Protein AF-A0A101XEG6-F1 (afdb_monomer_lite)

pLDDT: mean 94.7, std 4.27, range [68.44, 98.62]

Secondary structure (DSSP, 8-state):
--HHHHHHHHHHHHHHHHHHTT-SEEEEEE-SSHHHHHHHHHHHHHHHHTT-EEEEE-GGG---EEEEEEE--TT-TTHHHHHHHHHHHEEEEEEE-HHHHHHHHTSTTHHHHHTTSEEEEEEEEETTEEEEEEEETTEEEEEEEEEPPHHHHHHHHHHHHHH-

Foldseek 3Di:
DDPLLLLLLLLVLVVVLVVPVPPQAEEEAFDPDPSRVSNLVNNVVSQVVVVGHYHYDHLVPDAADQHYEY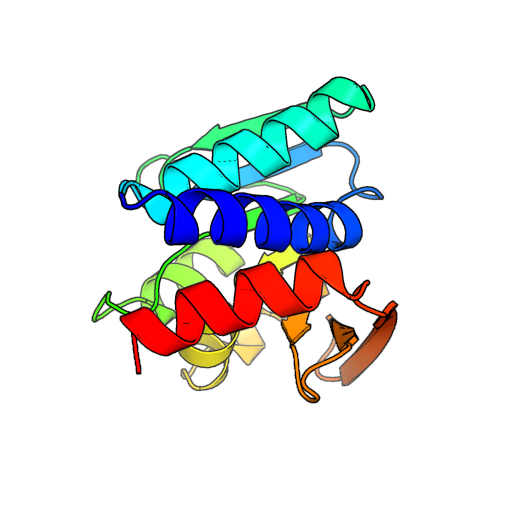HDDLPDPCLLVSLLSNLQSHQEEYEYEPSSCVSNVPDDCSLVSCANYKYKYWDCPDLFKIWIWIAYPNDIDTPGMDGHDPVSSVSVVVVVVVVD

Structure (mmCIF, N/CA/C/O backbone):
data_AF-A0A101XEG6-F1
#
_entry.id   AF-A0A101XEG6-F1
#
loop_
_atom_site.group_PDB
_atom_site.id
_atom_site.type_symbol
_atom_site.label_atom_id
_atom_site.label_alt_id
_atom_site.label_comp_id
_atom_site.label_asym_id
_atom_site.label_entity_id
_atom_site.label_seq_id
_atom_site.pdbx_PDB_ins_code
_atom_site.Cartn_x
_atom_site.Cartn_y
_atom_site.Cartn_z
_atom_site.occupancy
_atom_site.B_iso_or_equiv
_atom_site.auth_seq_id
_atom_site.auth_comp_id
_atom_site.auth_asym_id
_atom_site.auth_atom_id
_atom_site.pdbx_PDB_model_num
ATOM 1 N N . MET A 1 1 ? 9.537 13.726 -13.242 1.00 86.88 1 MET A N 1
ATOM 2 C CA . MET A 1 1 ? 9.569 12.256 -13.097 1.00 86.88 1 MET A CA 1
ATOM 3 C C . MET A 1 1 ? 9.967 11.636 -14.421 1.00 86.88 1 MET A C 1
ATOM 5 O O . MET A 1 1 ? 9.367 11.974 -15.439 1.00 86.88 1 MET A O 1
ATOM 9 N N . GLU A 1 2 ? 10.949 10.739 -14.404 1.00 89.94 2 GLU A N 1
ATOM 10 C CA . GLU A 1 2 ? 11.404 10.018 -15.596 1.00 89.94 2 GLU A CA 1
ATOM 11 C C . GLU A 1 2 ? 10.429 8.907 -16.022 1.00 89.94 2 GLU A C 1
ATOM 13 O O . GLU A 1 2 ? 9.603 8.421 -15.244 1.00 89.94 2 GLU A O 1
ATOM 18 N N . SER A 1 3 ? 10.525 8.478 -17.284 1.00 89.56 3 SER A N 1
ATOM 19 C CA . SER A 1 3 ? 9.620 7.460 -17.847 1.00 89.56 3 SER A CA 1
ATOM 20 C C . SER A 1 3 ? 9.740 6.085 -17.169 1.00 89.56 3 SER A C 1
ATOM 22 O O . SER A 1 3 ? 8.744 5.370 -17.021 1.00 89.56 3 SER A O 1
ATOM 24 N N . SER A 1 4 ? 10.947 5.723 -16.742 1.00 91.88 4 SER A N 1
ATOM 25 C CA . SER A 1 4 ? 11.280 4.529 -15.958 1.00 91.88 4 SER A CA 1
ATOM 26 C C . SER A 1 4 ? 10.590 4.554 -14.594 1.00 91.88 4 SER A C 1
ATOM 28 O O . SER A 1 4 ? 9.926 3.585 -14.219 1.00 91.88 4 SER A O 1
ATOM 30 N N . GLU A 1 5 ? 10.665 5.685 -13.889 1.00 92.88 5 GLU A N 1
ATOM 31 C CA . GLU A 1 5 ? 10.016 5.884 -12.599 1.00 92.88 5 GLU A CA 1
ATOM 32 C C . GLU A 1 5 ? 8.494 5.800 -12.732 1.00 92.88 5 GLU A C 1
ATOM 34 O O . GLU A 1 5 ? 7.865 5.080 -11.961 1.00 92.88 5 GLU A O 1
ATOM 39 N N . LEU A 1 6 ? 7.891 6.424 -13.749 1.00 94.19 6 LEU A N 1
ATOM 40 C CA . LEU A 1 6 ? 6.444 6.332 -13.976 1.00 94.19 6 LEU A CA 1
ATOM 41 C C . LEU A 1 6 ? 5.973 4.879 -14.149 1.00 94.19 6 LEU A C 1
ATOM 43 O O . LEU A 1 6 ? 4.974 4.460 -13.552 1.00 94.19 6 LEU A O 1
ATOM 47 N N . ARG A 1 7 ? 6.701 4.088 -14.948 1.00 95.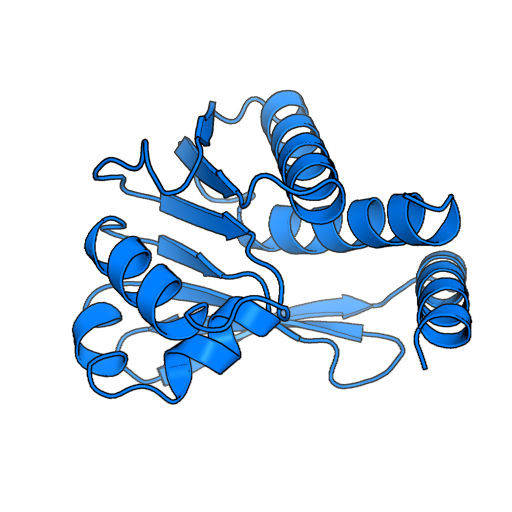19 7 ARG A N 1
ATOM 48 C CA . ARG A 1 7 ? 6.410 2.657 -15.142 1.00 95.19 7 ARG A CA 1
ATOM 49 C C . ARG A 1 7 ? 6.582 1.881 -13.842 1.00 95.19 7 ARG A C 1
ATOM 51 O O . ARG A 1 7 ? 5.742 1.044 -13.517 1.00 95.19 7 ARG A O 1
ATOM 58 N N . TYR A 1 8 ? 7.627 2.185 -13.082 1.00 94.94 8 TYR A N 1
ATOM 59 C CA . TYR A 1 8 ? 7.887 1.553 -11.797 1.00 94.94 8 TYR A CA 1
ATOM 60 C C . TYR A 1 8 ? 6.803 1.867 -10.755 1.00 94.94 8 TYR A C 1
ATOM 62 O O . TYR A 1 8 ? 6.287 0.948 -10.120 1.00 94.94 8 TYR A O 1
ATOM 70 N N . ARG A 1 9 ? 6.366 3.129 -10.621 1.00 95.25 9 ARG A N 1
ATOM 71 C CA . ARG A 1 9 ? 5.259 3.508 -9.720 1.00 95.25 9 ARG A CA 1
ATOM 72 C C . ARG A 1 9 ? 3.942 2.861 -10.123 1.00 95.25 9 ARG A C 1
ATOM 74 O O . ARG A 1 9 ? 3.189 2.433 -9.252 1.00 95.25 9 ARG A O 1
ATOM 81 N N . SER A 1 10 ? 3.698 2.726 -11.424 1.00 95.62 10 SER A N 1
ATOM 82 C CA . SER A 1 10 ? 2.529 2.011 -11.947 1.00 95.62 10 SER A CA 1
ATOM 83 C C . SER A 1 10 ? 2.565 0.523 -11.576 1.00 95.62 10 SER A C 1
ATOM 85 O O . SER A 1 10 ? 1.556 -0.029 -11.146 1.00 95.62 10 SER A O 1
ATOM 87 N N . LEU A 1 11 ? 3.735 -0.122 -11.666 1.00 95.56 11 LEU A N 1
ATOM 88 C CA . LEU A 1 11 ? 3.923 -1.504 -11.216 1.00 95.56 11 LEU A CA 1
ATOM 89 C C . LEU A 1 11 ? 3.711 -1.643 -9.700 1.00 95.56 11 LEU A C 1
ATOM 91 O O . LEU A 1 11 ? 2.962 -2.523 -9.273 1.00 95.56 11 LEU A O 1
ATOM 95 N N . LEU A 1 12 ? 4.300 -0.759 -8.889 1.00 94.94 12 LEU A N 1
ATOM 96 C CA . LEU A 1 12 ? 4.097 -0.745 -7.435 1.00 94.94 12 LEU A CA 1
ATOM 97 C C . LEU A 1 12 ? 2.626 -0.550 -7.052 1.00 94.94 12 LEU A C 1
ATOM 99 O O . LEU A 1 12 ? 2.143 -1.203 -6.129 1.00 94.94 12 LEU A O 1
ATOM 103 N N . ALA A 1 13 ? 1.885 0.288 -7.780 1.00 97.06 13 ALA A N 1
ATOM 104 C CA . ALA A 1 13 ? 0.456 0.471 -7.550 1.00 97.06 13 ALA A CA 1
ATOM 105 C C . ALA A 1 13 ? -0.329 -0.847 -7.673 1.00 97.06 13 ALA A C 1
ATOM 107 O O . ALA A 1 13 ? -1.268 -1.061 -6.910 1.00 97.06 13 ALA A O 1
ATOM 108 N N . THR A 1 14 ? 0.090 -1.773 -8.546 1.00 96.19 14 THR A N 1
ATOM 109 C CA . THR A 1 14 ? -0.536 -3.107 -8.619 1.00 96.19 14 THR A CA 1
ATOM 110 C C . THR A 1 14 ? -0.324 -3.925 -7.345 1.00 96.19 14 THR A C 1
ATOM 112 O O . THR A 1 14 ? -1.214 -4.666 -6.951 1.00 96.19 14 THR A O 1
ATOM 115 N N . ALA A 1 15 ? 0.809 -3.763 -6.654 1.00 96.19 15 ALA A N 1
ATOM 116 C CA . ALA A 1 15 ? 1.046 -4.427 -5.374 1.00 96.19 15 ALA A CA 1
ATOM 117 C C . ALA A 1 15 ? 0.143 -3.856 -4.267 1.00 96.19 15 ALA A C 1
ATOM 119 O O . ALA A 1 15 ? -0.445 -4.615 -3.500 1.00 96.19 15 ALA A O 1
ATOM 120 N N . TYR A 1 16 ? -0.033 -2.533 -4.208 1.00 97.81 16 TYR A N 1
ATOM 121 C CA . TYR A 1 16 ? -0.941 -1.910 -3.234 1.00 97.81 16 TYR A CA 1
ATOM 122 C C . TYR A 1 16 ? -2.418 -2.145 -3.554 1.00 97.81 16 TYR A C 1
ATOM 124 O O . TYR A 1 16 ? -3.244 -2.209 -2.644 1.00 97.81 16 TYR A O 1
ATOM 132 N N . TRP A 1 17 ? -2.762 -2.324 -4.828 1.00 97.50 17 TRP A N 1
ATOM 133 C CA . TRP A 1 17 ? -4.070 -2.829 -5.225 1.00 97.50 17 TRP A CA 1
ATOM 134 C C . TRP A 1 17 ? -4.333 -4.214 -4.623 1.00 97.50 17 TRP A C 1
ATOM 136 O O . TRP A 1 17 ? -5.341 -4.389 -3.944 1.00 97.50 17 TRP A O 1
ATOM 146 N N . GLU A 1 18 ? -3.404 -5.162 -4.773 1.00 97.56 18 GLU A N 1
ATOM 147 C CA . GLU A 1 18 ? -3.544 -6.504 -4.189 1.00 97.56 18 GLU A CA 1
ATOM 148 C C . GLU A 1 18 ? -3.743 -6.470 -2.666 1.00 97.56 18 GLU A C 1
ATOM 150 O O . GLU A 1 18 ? -4.575 -7.206 -2.144 1.00 97.56 18 GLU A O 1
ATOM 155 N N . LEU A 1 19 ? -3.049 -5.566 -1.967 1.00 98.00 19 LEU A N 1
ATOM 156 C CA . LEU A 1 19 ? -3.172 -5.386 -0.516 1.00 98.00 19 LEU A CA 1
ATOM 157 C C . LEU A 1 19 ? -4.460 -4.689 -0.061 1.00 98.00 19 LEU A C 1
ATOM 159 O O . LEU A 1 19 ? -4.733 -4.671 1.139 1.00 98.00 19 LEU A O 1
ATOM 163 N N . THR A 1 20 ? -5.215 -4.066 -0.968 1.00 98.12 20 THR A N 1
ATOM 164 C CA . THR A 1 20 ? -6.383 -3.245 -0.609 1.00 98.12 20 THR A CA 1
ATOM 165 C C . THR A 1 20 ? -7.687 -3.694 -1.263 1.00 98.12 20 THR A C 1
ATOM 167 O O . THR A 1 20 ? -8.744 -3.213 -0.858 1.00 98.12 20 THR A O 1
ATOM 170 N N . LYS A 1 21 ? -7.661 -4.576 -2.267 1.00 96.75 21 LYS A N 1
ATOM 171 C CA . LYS A 1 21 ? -8.831 -4.938 -3.092 1.00 96.75 21 LYS A CA 1
ATOM 172 C C . LYS A 1 21 ? -10.007 -5.562 -2.331 1.00 96.75 21 LYS A C 1
ATOM 174 O O . LYS A 1 21 ? -11.123 -5.539 -2.833 1.00 96.75 21 LYS A O 1
ATOM 179 N N . ASP A 1 22 ? -9.767 -6.111 -1.146 1.00 97.06 22 ASP A N 1
ATOM 180 C CA . ASP A 1 22 ? -10.774 -6.665 -0.232 1.00 97.06 22 ASP A CA 1
ATOM 181 C C . ASP A 1 22 ? -11.380 -5.621 0.726 1.00 97.06 22 ASP A C 1
ATOM 183 O O . ASP A 1 22 ? -12.360 -5.905 1.411 1.00 97.06 22 ASP A O 1
ATOM 187 N N . LEU A 1 23 ? -10.819 -4.411 0.781 1.00 97.19 23 LEU A N 1
ATOM 188 C CA . LEU A 1 23 ? -11.294 -3.320 1.632 1.00 97.19 23 LEU A CA 1
ATOM 189 C C . LEU A 1 23 ? -12.396 -2.540 0.899 1.00 97.19 23 LEU A C 1
ATOM 191 O O . LEU A 1 23 ? -12.187 -2.129 -0.241 1.00 97.19 23 LEU A O 1
ATOM 195 N N . ASP A 1 24 ? -13.539 -2.293 1.545 1.00 89.69 24 ASP A N 1
ATOM 196 C CA . ASP A 1 24 ? -14.693 -1.600 0.938 1.00 89.69 24 ASP A CA 1
ATOM 197 C C . ASP A 1 24 ? -14.384 -0.118 0.628 1.00 89.69 24 ASP A C 1
ATOM 199 O O . ASP A 1 24 ? -14.255 0.290 -0.531 1.00 89.69 24 ASP A O 1
ATOM 203 N N . VAL A 1 25 ? -14.166 0.684 1.676 1.00 96.62 25 VAL A N 1
ATOM 204 C CA . VAL A 1 25 ? -13.769 2.099 1.577 1.00 96.62 25 VAL A CA 1
ATOM 205 C C . VAL A 1 25 ? -12.286 2.231 1.899 1.00 96.62 25 VAL A C 1
ATOM 207 O O . VAL A 1 25 ? -11.861 1.768 2.950 1.00 96.62 25 VAL A O 1
ATOM 210 N N . LEU A 1 26 ? -11.503 2.905 1.053 1.00 98.31 26 LEU A N 1
ATOM 211 C CA . LEU A 1 26 ? -10.087 3.189 1.319 1.00 98.31 26 LEU A CA 1
ATOM 212 C C . LEU A 1 26 ? -9.796 4.691 1.276 1.00 98.31 26 LEU A C 1
ATOM 214 O O . LEU A 1 26 ? -10.201 5.371 0.335 1.00 98.31 26 LEU A O 1
ATOM 218 N N . TYR A 1 27 ? -9.010 5.174 2.239 1.00 98.31 27 TYR A N 1
ATOM 219 C CA . TYR A 1 27 ? -8.376 6.491 2.174 1.00 98.31 27 TYR A CA 1
ATOM 220 C C . TYR A 1 27 ? -6.899 6.367 1.827 1.00 98.31 27 TYR A C 1
ATOM 222 O O . TYR A 1 27 ? -6.143 5.704 2.531 1.00 98.31 27 TYR A O 1
ATOM 230 N N . ILE A 1 28 ? -6.468 7.023 0.756 1.00 98.44 28 ILE A N 1
ATOM 231 C CA . ILE A 1 28 ? -5.065 7.079 0.358 1.00 98.44 28 ILE A CA 1
ATOM 232 C C . ILE A 1 28 ? -4.456 8.368 0.907 1.00 98.44 28 ILE A C 1
ATOM 234 O O . ILE A 1 28 ? -4.764 9.463 0.441 1.00 98.44 28 ILE A O 1
ATOM 238 N N . PHE A 1 29 ? -3.569 8.232 1.884 1.00 98.06 29 PHE A N 1
ATOM 239 C CA . PHE A 1 29 ? -2.775 9.325 2.424 1.00 98.06 29 PHE A CA 1
ATOM 240 C C . PHE A 1 29 ? -1.443 9.388 1.689 1.00 98.06 29 PHE A C 1
ATOM 242 O O . PHE A 1 29 ? -0.590 8.520 1.879 1.00 98.06 29 PHE A O 1
ATOM 249 N N . TYR A 1 30 ? -1.259 10.395 0.839 1.00 96.75 30 TYR A N 1
ATOM 250 C CA . TYR A 1 30 ? -0.089 10.483 -0.034 1.00 96.75 30 TYR A CA 1
ATOM 251 C C . TYR A 1 30 ? 0.749 11.728 0.248 1.00 96.75 30 TYR A C 1
ATOM 253 O O . TYR A 1 30 ? 0.239 12.830 0.455 1.00 96.75 30 TYR A O 1
ATOM 261 N N . GLN A 1 31 ? 2.067 11.563 0.229 1.00 94.69 31 GLN A N 1
ATOM 262 C CA . GLN A 1 31 ? 2.988 12.693 0.235 1.00 94.69 31 GLN A CA 1
ATOM 263 C C . GLN A 1 31 ? 2.851 13.489 -1.075 1.00 94.69 31 GLN A C 1
ATOM 265 O O . GLN A 1 31 ? 2.792 12.899 -2.152 1.00 94.69 31 GLN A O 1
ATOM 270 N N . GLN A 1 32 ? 2.842 14.825 -1.004 1.00 92.81 32 GLN A N 1
ATOM 271 C CA . GLN A 1 32 ? 2.796 15.701 -2.186 1.00 92.81 32 GLN A CA 1
ATOM 272 C C . GLN A 1 32 ? 4.151 15.755 -2.913 1.00 92.81 32 GLN A C 1
ATOM 274 O O . GLN A 1 32 ? 4.833 16.774 -2.937 1.00 92.81 32 GLN A O 1
ATOM 279 N N . ASN A 1 33 ? 4.557 14.633 -3.498 1.00 92.44 33 ASN A N 1
ATOM 280 C CA . ASN A 1 33 ? 5.637 14.558 -4.474 1.00 92.44 33 ASN A CA 1
ATOM 281 C C . ASN A 1 33 ? 5.160 13.756 -5.693 1.00 92.44 33 ASN A C 1
ATOM 283 O O . ASN A 1 33 ? 4.183 13.010 -5.605 1.00 92.44 33 ASN A O 1
ATOM 287 N N . GLU A 1 34 ? 5.841 13.907 -6.829 1.00 93.19 34 GLU A N 1
ATOM 288 C CA . GLU A 1 34 ? 5.407 13.313 -8.101 1.00 93.19 34 GLU A CA 1
ATOM 289 C C . GLU A 1 34 ? 5.214 11.789 -8.002 1.00 93.19 34 GLU A C 1
ATOM 291 O O . GLU A 1 34 ? 4.219 11.249 -8.484 1.00 93.19 34 GLU A O 1
ATOM 296 N N . SER A 1 35 ? 6.138 11.105 -7.326 1.00 92.31 35 SER A N 1
ATOM 297 C CA . SER A 1 35 ? 6.160 9.650 -7.153 1.00 92.31 35 SER A CA 1
ATOM 298 C C . SER A 1 35 ? 4.952 9.122 -6.367 1.00 92.31 35 SER A C 1
ATOM 300 O O . SER A 1 35 ? 4.227 8.235 -6.832 1.00 92.31 35 SER A O 1
ATOM 302 N N . CYS A 1 36 ? 4.691 9.695 -5.191 1.00 95.06 36 CYS A N 1
ATOM 303 C CA . CYS A 1 36 ? 3.574 9.313 -4.335 1.00 95.06 36 CYS A CA 1
ATOM 304 C C . CYS A 1 36 ? 2.229 9.711 -4.954 1.00 95.06 36 CYS A C 1
ATOM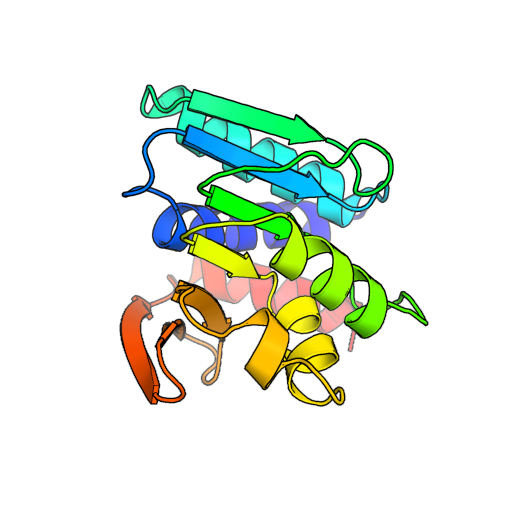 306 O O . CYS A 1 36 ? 1.282 8.935 -4.850 1.00 95.06 36 CYS A O 1
ATOM 308 N N . VAL A 1 37 ? 2.149 10.854 -5.647 1.00 96.25 37 VAL A N 1
ATOM 309 C CA . VAL A 1 37 ? 0.947 11.276 -6.388 1.00 96.25 37 VAL A CA 1
ATOM 310 C C . VAL A 1 37 ? 0.621 10.292 -7.512 1.00 96.25 37 VAL A C 1
ATOM 312 O O . VAL A 1 37 ? -0.525 9.859 -7.630 1.00 96.25 37 VAL A O 1
ATOM 315 N N . ALA A 1 38 ? 1.612 9.890 -8.312 1.00 96.31 38 ALA A N 1
ATOM 316 C CA . ALA A 1 38 ? 1.399 8.941 -9.404 1.00 96.31 38 ALA A CA 1
ATOM 317 C C . ALA A 1 38 ? 0.938 7.572 -8.898 1.00 96.31 38 ALA A C 1
ATOM 319 O O . ALA A 1 38 ? -0.016 6.998 -9.423 1.00 96.31 38 ALA A O 1
ATOM 320 N N . MET A 1 39 ? 1.568 7.071 -7.837 1.00 96.81 39 MET A N 1
ATOM 321 C CA . MET A 1 39 ? 1.177 5.810 -7.216 1.00 96.81 39 MET A CA 1
ATOM 322 C C . MET A 1 39 ? -0.221 5.893 -6.583 1.00 96.81 39 MET A C 1
ATOM 324 O O . MET A 1 39 ? -1.027 4.988 -6.787 1.00 96.81 39 MET A O 1
ATOM 328 N N . ALA A 1 40 ? -0.543 6.984 -5.878 1.00 97.88 40 ALA A N 1
ATOM 329 C CA . ALA A 1 40 ? -1.871 7.212 -5.306 1.00 97.88 40 ALA A CA 1
ATOM 330 C C . ALA A 1 40 ? -2.953 7.227 -6.390 1.00 97.88 40 ALA A C 1
ATOM 332 O O . ALA A 1 40 ? -3.972 6.551 -6.258 1.00 97.88 40 ALA A O 1
ATOM 333 N N . SER A 1 41 ? -2.704 7.952 -7.483 1.00 98.06 41 SER A N 1
ATOM 334 C CA . SER A 1 41 ? -3.610 8.035 -8.627 1.00 98.06 41 SER A CA 1
ATOM 335 C C . SER A 1 41 ? -3.823 6.669 -9.285 1.00 98.06 41 SER A C 1
ATOM 337 O O . SER A 1 41 ? -4.965 6.283 -9.526 1.00 98.06 41 SER A O 1
ATOM 339 N N . ALA A 1 42 ? -2.754 5.899 -9.505 1.00 98.19 42 ALA A N 1
ATOM 340 C CA . ALA A 1 42 ? -2.842 4.570 -10.103 1.00 98.19 42 ALA A CA 1
ATOM 341 C C . ALA A 1 42 ? -3.616 3.574 -9.219 1.00 98.19 42 ALA A C 1
ATOM 343 O O . ALA A 1 42 ? -4.481 2.857 -9.722 1.00 98.19 42 ALA A O 1
ATOM 344 N N . VAL A 1 43 ? -3.371 3.558 -7.901 1.00 98.38 43 VAL A N 1
ATOM 345 C CA . VAL A 1 43 ? -4.149 2.722 -6.966 1.00 98.38 43 VAL A CA 1
ATOM 346 C C . VAL A 1 43 ? -5.615 3.153 -6.954 1.00 98.38 43 VAL A C 1
ATOM 348 O O . VAL A 1 43 ? -6.501 2.304 -7.048 1.00 98.38 43 VAL A O 1
ATOM 351 N N . ALA A 1 44 ? -5.889 4.460 -6.887 1.00 98.25 44 ALA A N 1
ATOM 352 C CA . ALA A 1 44 ? -7.252 4.977 -6.920 1.00 98.25 44 ALA A CA 1
ATOM 353 C C . ALA A 1 44 ? -7.982 4.574 -8.207 1.00 98.25 44 ALA A C 1
ATOM 355 O O . ALA A 1 44 ? -9.118 4.114 -8.140 1.00 98.25 44 ALA A O 1
ATOM 356 N N . ALA A 1 45 ? -7.322 4.663 -9.363 1.00 98.31 45 ALA A N 1
ATOM 357 C CA . ALA A 1 45 ? -7.893 4.250 -10.640 1.00 98.31 45 ALA A CA 1
ATOM 358 C C . ALA A 1 45 ? -8.264 2.756 -10.658 1.00 98.31 45 ALA A C 1
ATOM 360 O O . ALA A 1 45 ? -9.375 2.419 -11.064 1.00 98.31 45 ALA A O 1
ATOM 361 N N . LEU A 1 46 ? -7.386 1.869 -10.168 1.00 98.06 46 LEU A N 1
ATOM 362 C CA . LEU A 1 46 ? -7.657 0.423 -10.078 1.00 98.06 46 LEU A CA 1
ATOM 363 C C . LEU A 1 46 ? -8.863 0.116 -9.178 1.00 98.06 46 LEU A C 1
ATOM 365 O O . LEU A 1 46 ? -9.720 -0.703 -9.526 1.00 98.06 46 LEU A O 1
ATOM 369 N N . ARG A 1 47 ? -8.963 0.812 -8.041 1.00 97.69 47 ARG A N 1
ATOM 370 C CA . ARG A 1 47 ? -10.091 0.665 -7.116 1.00 97.69 47 ARG A CA 1
ATOM 371 C C . ARG A 1 47 ? -11.401 1.167 -7.715 1.00 97.69 47 ARG A C 1
ATOM 373 O O . ARG A 1 47 ? -12.397 0.450 -7.670 1.00 97.69 47 ARG A O 1
ATOM 380 N N . LEU A 1 48 ? -11.392 2.361 -8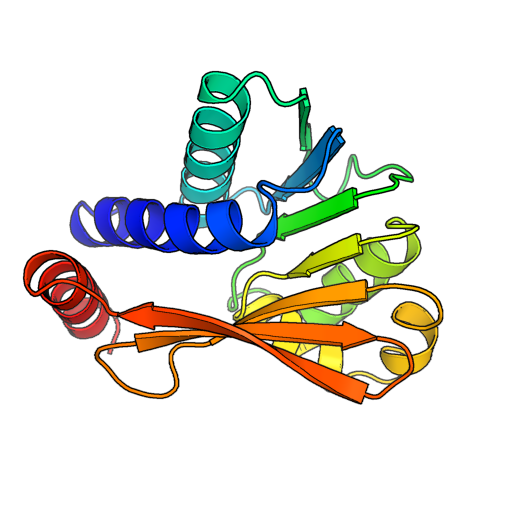.308 1.00 96.88 48 LEU A N 1
ATOM 381 C CA . LEU A 1 48 ? -12.568 2.952 -8.951 1.00 96.88 48 LEU A CA 1
ATOM 382 C C . LEU A 1 48 ? -13.058 2.093 -10.123 1.00 96.88 48 LEU A C 1
ATOM 384 O O . LEU A 1 48 ? -14.259 1.865 -10.247 1.00 96.88 48 LEU A O 1
ATOM 388 N N . ALA A 1 49 ? -12.142 1.549 -10.931 1.00 97.62 49 ALA A N 1
ATOM 389 C CA . ALA A 1 49 ? -12.473 0.617 -12.009 1.00 97.62 49 ALA A CA 1
ATOM 390 C C . ALA A 1 49 ? -13.135 -0.678 -11.501 1.00 97.62 49 ALA A C 1
ATOM 392 O O . ALA A 1 49 ? -13.907 -1.299 -12.227 1.00 97.62 49 ALA A O 1
ATOM 393 N N . SER A 1 50 ? -12.874 -1.054 -10.247 1.00 96.94 50 SER A N 1
ATOM 394 C CA . SER A 1 50 ? -13.479 -2.210 -9.574 1.00 96.94 50 SER A CA 1
ATOM 395 C C . SER A 1 50 ? -14.750 -1.859 -8.783 1.00 96.94 50 SER A C 1
ATOM 397 O O . SER A 1 50 ? -15.270 -2.700 -8.056 1.00 96.94 50 SER A O 1
ATOM 399 N N . GLY A 1 51 ? -15.252 -0.622 -8.892 1.00 97.00 51 GLY A N 1
ATOM 400 C CA . GLY A 1 51 ? -16.452 -0.157 -8.188 1.00 97.00 51 GLY A CA 1
ATOM 401 C C . GLY A 1 51 ? -16.255 0.129 -6.694 1.00 97.00 51 GLY A C 1
ATOM 402 O O . GLY A 1 51 ? -17.240 0.300 -5.977 1.00 97.00 51 GLY A O 1
ATOM 403 N N . LEU A 1 52 ? -15.009 0.192 -6.212 1.00 97.75 52 LEU A N 1
ATOM 404 C CA . LEU A 1 52 ? -14.695 0.403 -4.799 1.00 97.75 52 LEU A CA 1
ATOM 405 C C . LEU A 1 52 ? -14.569 1.889 -4.454 1.00 97.75 52 LEU A C 1
ATOM 407 O O . LEU A 1 52 ? -13.994 2.687 -5.202 1.00 97.75 52 LEU A O 1
ATOM 411 N N . LYS A 1 53 ? -15.048 2.259 -3.263 1.00 97.75 53 LYS A N 1
ATOM 412 C CA . LYS A 1 53 ? -14.987 3.637 -2.767 1.00 97.75 53 LYS A CA 1
ATOM 413 C C . LYS A 1 53 ? -13.558 3.986 -2.375 1.00 97.75 53 LYS A C 1
ATOM 415 O O . LYS A 1 53 ? -12.916 3.275 -1.598 1.00 97.75 53 LYS A O 1
ATOM 420 N N . THR A 1 54 ? -13.067 5.092 -2.921 1.00 97.62 54 THR A N 1
ATOM 421 C CA . THR A 1 54 ? -11.701 5.551 -2.683 1.00 97.62 54 THR A CA 1
ATOM 422 C C . THR A 1 54 ? -11.671 7.061 -2.560 1.00 97.62 54 THR A C 1
ATOM 424 O O . THR A 1 54 ? -12.175 7.767 -3.430 1.00 97.62 54 THR A O 1
ATOM 427 N N . GLU A 1 55 ? -11.052 7.539 -1.491 1.00 97.44 55 GLU A N 1
ATOM 428 C CA . GLU A 1 55 ? -10.733 8.945 -1.277 1.00 97.44 55 GLU A CA 1
ATOM 429 C C . GLU A 1 55 ? -9.217 9.105 -1.153 1.00 97.44 55 GLU A C 1
ATOM 431 O O . GLU A 1 55 ? -8.509 8.163 -0.794 1.00 97.44 55 GLU A O 1
ATOM 436 N N . ALA A 1 56 ? -8.704 10.294 -1.455 1.00 96.88 56 ALA A N 1
ATOM 437 C CA . ALA A 1 56 ? -7.289 10.603 -1.324 1.00 96.88 56 ALA A CA 1
ATOM 438 C C . ALA A 1 56 ? -7.116 11.969 -0.664 1.00 96.88 56 ALA A C 1
ATOM 440 O O . ALA A 1 56 ? -7.863 12.900 -0.956 1.00 96.88 56 ALA A O 1
ATOM 441 N N . ALA A 1 57 ? -6.134 12.073 0.223 1.00 96.31 57 ALA A N 1
ATOM 442 C CA . ALA A 1 57 ? -5.822 13.295 0.946 1.00 96.31 57 ALA A CA 1
ATOM 443 C C . ALA A 1 57 ? -4.330 13.348 1.267 1.00 96.31 57 ALA A C 1
ATOM 445 O O . ALA A 1 57 ? -3.639 12.325 1.307 1.00 96.31 57 ALA A O 1
ATOM 446 N N . THR A 1 58 ? -3.825 14.541 1.547 1.00 96.06 58 THR A N 1
ATOM 447 C CA . THR A 1 58 ? -2.492 14.660 2.133 1.00 96.06 58 THR A CA 1
ATOM 448 C C . THR A 1 58 ? -2.516 14.288 3.619 1.00 96.06 58 THR A C 1
ATOM 450 O O . THR A 1 58 ? -3.561 14.377 4.267 1.00 96.06 58 THR A O 1
ATOM 453 N N . PRO A 1 59 ? -1.369 13.938 4.232 1.00 92.69 59 PRO A N 1
ATOM 454 C CA . PRO A 1 59 ? -1.305 13.723 5.677 1.00 92.69 59 PRO A CA 1
ATOM 455 C C . PRO A 1 59 ? -1.706 14.939 6.531 1.00 92.69 59 PRO A C 1
ATOM 457 O O . PRO A 1 59 ? -2.052 14.776 7.700 1.00 92.69 59 PRO A O 1
ATOM 460 N N . GLY A 1 60 ? -1.644 16.159 5.981 1.00 91.94 60 GLY A N 1
ATOM 461 C CA . GLY A 1 60 ? -2.102 17.379 6.658 1.00 91.94 60 GLY A CA 1
ATOM 462 C C . GLY A 1 60 ? -3.627 17.487 6.750 1.00 91.94 60 GLY A C 1
ATOM 463 O O . GLY A 1 60 ? -4.140 18.112 7.671 1.00 91.94 60 GLY A O 1
ATOM 464 N N . GLU A 1 61 ? -4.337 16.826 5.838 1.00 93.00 61 GLU A N 1
ATOM 465 C CA . GLU A 1 61 ? -5.803 16.787 5.741 1.00 93.00 61 GLU A CA 1
ATOM 466 C C . GLU A 1 61 ? -6.372 15.467 6.287 1.00 93.00 61 GLU A C 1
ATOM 468 O O . GLU A 1 61 ? -7.546 15.146 6.094 1.00 93.00 61 GLU A O 1
ATOM 473 N N . ALA A 1 62 ? -5.527 14.664 6.939 1.00 92.81 62 ALA A N 1
ATOM 474 C CA . ALA A 1 62 ? -5.903 13.349 7.414 1.00 92.81 62 ALA A CA 1
ATOM 475 C C . ALA A 1 62 ? -6.994 13.418 8.491 1.00 92.81 62 ALA A C 1
ATOM 477 O O . ALA A 1 62 ? -6.944 14.230 9.416 1.00 92.81 62 ALA A O 1
ATOM 478 N N . ARG A 1 63 ? -7.952 12.498 8.385 1.00 95.12 63 ARG A N 1
ATOM 479 C CA . ARG A 1 63 ? -9.036 12.274 9.346 1.00 95.12 63 ARG A CA 1
ATOM 480 C C . ARG A 1 63 ? -9.019 10.832 9.835 1.00 95.12 63 ARG A C 1
ATOM 482 O O . ARG A 1 63 ? -8.321 9.999 9.261 1.00 95.12 63 ARG A O 1
ATOM 489 N N . GLU A 1 64 ? -9.803 10.539 10.868 1.00 97.56 64 GLU A N 1
ATOM 490 C CA . GLU A 1 64 ? -10.019 9.154 11.285 1.00 97.56 64 GLU A CA 1
ATOM 491 C C . GLU A 1 64 ? -10.757 8.356 10.208 1.00 97.56 64 GLU A C 1
ATOM 493 O O . GLU A 1 64 ? -11.755 8.815 9.646 1.00 97.56 64 GLU A O 1
ATOM 498 N N . VAL A 1 65 ? -10.259 7.152 9.927 1.00 97.38 65 VAL A N 1
ATOM 499 C CA . VAL A 1 65 ? -10.763 6.266 8.869 1.00 97.38 65 VAL A CA 1
ATOM 500 C C . VAL A 1 65 ? -10.676 4.807 9.303 1.00 97.38 65 VAL A C 1
ATOM 502 O O . VAL A 1 65 ? -9.844 4.442 10.129 1.00 97.38 65 VAL A O 1
ATOM 505 N N . ASP A 1 66 ? -11.505 3.935 8.732 1.00 98.00 66 ASP A N 1
ATOM 506 C CA . ASP A 1 66 ? -11.396 2.492 8.999 1.00 98.00 66 ASP A CA 1
ATOM 507 C C . ASP A 1 66 ? -10.197 1.863 8.293 1.00 98.00 66 ASP A C 1
ATOM 509 O O . ASP A 1 66 ? -9.457 1.087 8.904 1.00 98.00 66 ASP A O 1
ATOM 513 N N . HIS A 1 67 ? -9.989 2.232 7.030 1.00 98.62 67 HIS A N 1
ATOM 514 C CA . HIS A 1 67 ? -8.940 1.674 6.193 1.00 98.62 67 HIS A CA 1
ATOM 515 C C . HIS A 1 67 ? -8.140 2.787 5.522 1.00 98.62 67 HIS A C 1
ATOM 517 O O . HIS A 1 67 ? -8.713 3.680 4.888 1.00 98.62 67 HIS A O 1
ATOM 523 N N . GLY A 1 68 ? -6.817 2.724 5.650 1.00 98.25 68 GLY A N 1
ATOM 524 C CA . GLY A 1 68 ? -5.911 3.723 5.096 1.00 98.25 68 GLY A CA 1
ATOM 525 C C . GLY A 1 68 ? -4.733 3.096 4.365 1.00 98.25 68 GLY A C 1
ATOM 526 O O . GLY A 1 68 ? -4.164 2.121 4.841 1.00 98.25 68 GLY A O 1
ATOM 527 N N . LEU A 1 69 ? -4.345 3.673 3.231 1.00 98.62 69 LEU A N 1
ATOM 528 C CA . LEU A 1 69 ? -3.093 3.397 2.531 1.00 98.62 69 LEU A CA 1
ATOM 529 C C . LEU A 1 69 ? -2.168 4.603 2.701 1.00 98.62 69 LEU A C 1
ATOM 531 O O . LEU A 1 69 ? -2.512 5.698 2.268 1.00 98.62 69 LEU A O 1
ATOM 535 N N . VAL A 1 70 ? -0.997 4.415 3.304 1.00 98.06 70 VAL A N 1
ATOM 536 C CA . VAL A 1 70 ? -0.013 5.484 3.519 1.00 98.06 70 VAL A CA 1
ATOM 537 C C . VAL A 1 70 ? 1.103 5.372 2.483 1.00 98.06 70 VAL A C 1
ATOM 539 O O . VAL A 1 70 ? 1.928 4.460 2.536 1.00 98.06 70 VAL A O 1
ATOM 542 N N . LEU A 1 71 ? 1.137 6.321 1.547 1.00 96.94 71 LEU A N 1
ATOM 543 C CA . LEU A 1 71 ? 2.143 6.439 0.493 1.00 96.94 71 LEU A CA 1
ATOM 544 C C . LEU A 1 71 ? 3.100 7.590 0.808 1.00 96.94 71 LEU A C 1
ATOM 546 O O . LEU A 1 71 ? 2.848 8.745 0.461 1.00 96.94 71 LEU A O 1
ATOM 550 N N . ALA A 1 72 ? 4.214 7.260 1.455 1.00 93.62 72 ALA A N 1
ATOM 551 C CA . ALA A 1 72 ? 5.275 8.203 1.788 1.00 93.62 72 ALA A CA 1
ATOM 552 C C . ALA A 1 72 ? 6.651 7.634 1.403 1.00 93.62 72 ALA A C 1
ATOM 554 O O . ALA A 1 72 ? 6.895 6.425 1.510 1.00 93.62 72 ALA A O 1
ATOM 555 N N . GLY A 1 73 ? 7.520 8.506 0.888 1.00 85.00 73 GLY A N 1
ATOM 556 C CA . GLY A 1 73 ? 8.830 8.138 0.349 1.00 85.00 73 GLY A CA 1
ATOM 557 C C . GLY A 1 73 ? 9.951 8.170 1.398 1.00 85.00 73 GLY A C 1
ATOM 558 O O . GLY A 1 73 ? 9.817 8.872 2.398 1.00 85.00 73 GLY A O 1
ATOM 559 N N . PRO A 1 74 ? 11.073 7.461 1.156 1.00 80.50 74 PRO A N 1
ATOM 560 C CA . PRO A 1 74 ? 12.192 7.335 2.101 1.00 80.50 74 PRO A CA 1
ATOM 561 C C . PRO A 1 74 ? 12.962 8.639 2.358 1.00 80.50 74 PRO A C 1
ATOM 563 O O . PRO A 1 74 ? 13.618 8.759 3.381 1.00 80.50 74 PRO A O 1
ATOM 566 N N . TYR A 1 75 ? 12.880 9.631 1.467 1.00 78.44 75 TYR A N 1
ATOM 567 C CA . TYR A 1 75 ? 13.659 10.880 1.542 1.00 78.44 75 TYR A CA 1
ATOM 568 C C . TYR A 1 75 ? 13.128 11.909 2.554 1.00 78.44 75 TYR A C 1
ATOM 570 O O . TYR A 1 75 ? 13.395 13.100 2.427 1.00 78.44 75 TYR A O 1
ATOM 578 N N . ARG A 1 76 ? 12.298 11.481 3.506 1.00 83.31 76 ARG A N 1
ATOM 579 C CA . ARG A 1 76 ? 11.672 12.351 4.501 1.00 83.31 76 ARG A CA 1
ATOM 580 C C . ARG A 1 76 ? 12.265 12.043 5.871 1.00 83.31 76 ARG A C 1
ATOM 582 O O . ARG A 1 76 ? 12.099 10.932 6.367 1.00 83.31 76 ARG A O 1
ATOM 589 N N . ASP A 1 77 ? 12.864 13.052 6.492 1.00 82.12 77 ASP A N 1
ATOM 590 C CA . ASP A 1 77 ? 13.561 12.914 7.779 1.00 82.12 77 ASP A CA 1
ATOM 591 C C . ASP A 1 77 ? 12.641 12.448 8.920 1.00 82.12 77 ASP A C 1
ATOM 593 O O . ASP A 1 77 ? 13.067 11.741 9.827 1.00 82.12 77 ASP A O 1
ATOM 597 N N . ASP A 1 78 ? 11.353 12.793 8.865 1.00 91.12 78 ASP A N 1
ATOM 598 C CA . ASP A 1 78 ? 10.342 12.422 9.856 1.00 91.12 78 ASP A CA 1
ATOM 599 C C . ASP A 1 78 ? 9.322 11.401 9.311 1.00 91.12 78 ASP A C 1
ATOM 601 O O . ASP A 1 78 ? 8.144 11.415 9.685 1.00 91.12 78 ASP A O 1
ATOM 605 N N . LEU A 1 79 ? 9.751 10.515 8.400 1.00 93.44 79 LEU A N 1
ATOM 606 C CA . LEU A 1 79 ? 8.900 9.482 7.796 1.00 93.44 79 LEU A CA 1
ATOM 607 C C . LEU A 1 79 ? 8.256 8.569 8.847 1.00 93.44 79 LEU A C 1
ATOM 609 O O . LEU A 1 79 ? 7.037 8.409 8.841 1.00 93.44 79 LEU A O 1
ATOM 613 N N . GLY A 1 80 ? 9.043 7.998 9.760 1.00 93.88 80 GLY A N 1
ATOM 614 C CA . GLY A 1 80 ? 8.510 7.099 10.786 1.00 93.88 80 GLY A CA 1
ATOM 615 C C . GLY A 1 80 ? 7.485 7.800 11.687 1.00 93.88 80 GLY A C 1
ATOM 616 O O . GLY A 1 80 ? 6.372 7.308 11.868 1.00 93.88 80 GLY A O 1
ATOM 617 N N . SER A 1 81 ? 7.802 9.009 12.165 1.00 94.81 81 SER A N 1
ATOM 618 C CA . SER A 1 81 ? 6.898 9.824 12.990 1.00 94.81 81 SER A CA 1
ATOM 619 C C . SER A 1 81 ? 5.594 10.173 12.267 1.00 94.81 81 SER A C 1
ATOM 621 O O . SER A 1 81 ? 4.515 10.129 12.866 1.00 94.81 81 SER A O 1
ATOM 623 N N . LEU A 1 82 ? 5.668 10.481 10.966 1.00 94.94 82 LEU A N 1
ATOM 624 C CA . LEU A 1 82 ? 4.490 10.686 10.126 1.00 94.94 82 LEU A CA 1
ATOM 625 C C . LEU A 1 82 ? 3.614 9.432 10.103 1.00 94.94 82 LEU A C 1
ATOM 627 O O . LEU A 1 82 ? 2.409 9.520 10.322 1.00 94.94 82 LEU A O 1
ATOM 631 N N . VAL A 1 83 ? 4.213 8.270 9.853 1.00 95.94 83 VAL A N 1
ATOM 632 C CA . VAL A 1 83 ? 3.486 7.001 9.759 1.00 95.94 83 VAL A CA 1
ATOM 633 C C . VAL A 1 83 ? 2.837 6.640 11.091 1.00 95.94 83 VAL A C 1
ATOM 635 O O . VAL A 1 83 ? 1.664 6.279 11.092 1.00 95.94 83 VAL A O 1
ATOM 638 N N . LEU A 1 84 ? 3.518 6.825 12.227 1.00 96.06 84 LEU A N 1
ATOM 639 C CA . LEU A 1 84 ? 2.917 6.626 13.553 1.00 96.06 84 LEU A CA 1
ATOM 640 C C . LEU A 1 84 ? 1.688 7.517 13.769 1.00 96.06 84 LEU A C 1
ATOM 642 O O . LEU A 1 84 ? 0.658 7.050 14.259 1.00 96.06 84 LEU A O 1
ATOM 646 N N . LYS A 1 85 ? 1.762 8.794 13.367 1.00 95.81 85 LYS A N 1
ATOM 647 C CA . LYS A 1 85 ? 0.606 9.702 13.404 1.00 95.81 85 LYS A CA 1
ATOM 648 C C . LYS A 1 85 ? -0.541 9.168 12.541 1.00 95.81 85 LYS A C 1
ATOM 650 O O . LYS A 1 85 ? -1.685 9.192 12.985 1.00 95.81 85 LYS A O 1
ATOM 655 N N . MET A 1 86 ? -0.242 8.665 11.344 1.00 96.88 86 MET A N 1
ATOM 656 C CA . MET A 1 86 ? -1.252 8.098 10.448 1.00 96.88 86 MET A CA 1
ATOM 657 C C . MET A 1 86 ? -1.879 6.815 11.004 1.00 96.88 86 MET A C 1
ATOM 659 O O . MET A 1 86 ? -3.097 6.673 10.955 1.00 96.88 86 MET A O 1
ATOM 663 N N . LEU A 1 87 ? -1.085 5.913 11.587 1.00 96.56 87 LEU A N 1
ATOM 664 C CA . LEU A 1 87 ? -1.578 4.676 12.202 1.00 96.56 87 LEU A CA 1
ATOM 665 C C . LEU A 1 87 ? -2.593 4.953 13.315 1.00 96.56 87 LEU A C 1
ATOM 667 O O . LEU A 1 87 ? -3.599 4.257 13.417 1.00 96.56 87 LEU A O 1
ATOM 671 N N . ARG A 1 88 ? -2.389 6.015 14.102 1.00 95.94 88 ARG A N 1
ATOM 672 C CA . ARG A 1 88 ? -3.345 6.426 15.144 1.00 95.94 88 ARG A CA 1
ATOM 673 C C . ARG A 1 88 ? -4.709 6.832 14.578 1.00 95.94 88 ARG A C 1
ATOM 675 O O . ARG A 1 88 ? -5.709 6.610 15.251 1.00 95.94 88 ARG A O 1
ATOM 682 N N . LEU A 1 89 ? -4.754 7.368 13.357 1.00 97.12 89 LEU A N 1
ATOM 683 C CA . LEU A 1 89 ? -5.987 7.777 12.670 1.00 97.12 89 LEU A CA 1
ATOM 684 C C . LEU A 1 89 ? -6.681 6.622 11.930 1.00 97.12 89 LEU A C 1
ATOM 686 O O . LEU A 1 89 ? -7.858 6.725 11.589 1.00 97.12 89 LEU A O 1
ATOM 690 N N . ILE A 1 90 ? -5.976 5.524 11.662 1.00 98.00 90 ILE A N 1
ATOM 691 C CA . ILE A 1 90 ? -6.528 4.362 10.961 1.00 98.00 90 ILE A CA 1
ATOM 692 C C . ILE A 1 90 ? -7.017 3.352 11.998 1.00 98.00 90 ILE A C 1
ATOM 694 O O . ILE A 1 90 ? -6.240 2.888 12.824 1.00 98.00 90 ILE A O 1
ATOM 698 N N . ARG A 1 91 ? -8.304 2.996 11.979 1.00 97.44 91 ARG A N 1
ATOM 699 C CA . ARG A 1 91 ? -8.928 2.202 13.052 1.00 97.44 91 ARG A CA 1
ATOM 700 C C . ARG A 1 91 ? -8.807 0.692 12.877 1.00 97.44 91 ARG A C 1
ATOM 702 O O . ARG A 1 91 ? -8.742 -0.004 13.882 1.00 97.44 91 ARG A O 1
ATOM 709 N N . LYS A 1 92 ? -8.825 0.183 11.639 1.00 97.62 92 LYS A N 1
ATOM 710 C CA . LYS A 1 92 ? -8.881 -1.264 11.363 1.00 97.62 92 LYS A CA 1
ATOM 711 C C . LYS A 1 92 ? -7.682 -1.753 10.565 1.00 97.62 92 LYS A C 1
ATOM 713 O O . LYS A 1 92 ? -6.903 -2.541 11.089 1.00 97.62 92 LYS A O 1
ATOM 718 N N . THR A 1 93 ? -7.520 -1.280 9.328 1.00 98.50 93 THR A N 1
ATOM 719 C CA . THR A 1 93 ? -6.486 -1.798 8.413 1.00 98.50 93 THR A CA 1
ATOM 720 C C . THR A 1 93 ? -5.639 -0.671 7.849 1.00 98.50 93 THR A C 1
ATOM 722 O O . THR A 1 93 ? -6.149 0.189 7.129 1.00 98.50 93 THR A O 1
ATOM 725 N N . ALA A 1 94 ? -4.343 -0.694 8.138 1.00 98.38 94 ALA A N 1
ATOM 726 C CA . ALA A 1 94 ? -3.371 0.231 7.577 1.00 98.38 94 ALA A CA 1
ATOM 727 C C . ALA A 1 94 ? -2.484 -0.494 6.564 1.00 98.38 94 ALA A C 1
ATOM 729 O O . ALA A 1 94 ? -1.750 -1.409 6.916 1.00 98.38 94 ALA A O 1
ATOM 730 N N . VAL A 1 95 ? -2.514 -0.070 5.307 1.00 98.62 95 VAL A N 1
ATOM 731 C CA . VAL A 1 95 ? -1.558 -0.519 4.295 1.00 98.62 95 VAL A CA 1
ATOM 732 C C . VAL A 1 95 ? -0.433 0.500 4.223 1.00 98.62 95 VAL A C 1
ATOM 734 O O . VAL A 1 95 ? -0.681 1.691 4.036 1.00 98.62 95 VAL A O 1
ATOM 737 N N . LEU A 1 96 ? 0.806 0.057 4.392 1.00 98.19 96 LEU A N 1
ATOM 738 C CA . LEU A 1 96 ? 1.967 0.937 4.433 1.00 98.19 96 LEU A CA 1
ATOM 739 C C . LEU A 1 96 ? 2.848 0.708 3.210 1.00 98.19 96 LEU A C 1
ATOM 741 O O . LEU A 1 96 ? 3.192 -0.425 2.868 1.00 98.19 96 LEU A O 1
ATOM 745 N N . HIS A 1 97 ? 3.238 1.806 2.562 1.00 96.31 97 HIS A N 1
ATOM 746 C CA . HIS A 1 97 ? 4.303 1.781 1.571 1.00 96.31 97 HIS A CA 1
ATOM 747 C C . HIS A 1 97 ? 5.587 1.218 2.200 1.00 96.31 97 HIS A C 1
ATOM 749 O O . HIS A 1 97 ? 5.904 1.571 3.330 1.00 96.31 97 HIS A O 1
ATOM 755 N N . THR A 1 98 ? 6.334 0.356 1.510 1.00 93.44 98 THR A N 1
ATOM 756 C CA . THR A 1 98 ? 7.400 -0.457 2.136 1.00 93.44 98 THR A CA 1
ATOM 757 C C . THR A 1 98 ? 8.431 0.358 2.944 1.00 93.44 98 THR A C 1
ATOM 759 O O . THR A 1 98 ? 8.603 0.067 4.126 1.00 93.44 98 THR A O 1
ATOM 762 N N . PRO A 1 99 ? 9.053 1.428 2.404 1.00 93.00 99 PRO A N 1
ATOM 763 C CA . PRO A 1 99 ? 9.861 2.356 3.201 1.00 93.00 99 PRO A CA 1
ATOM 764 C C . PRO A 1 99 ? 9.164 2.932 4.438 1.00 93.00 99 PRO A C 1
ATOM 766 O O . PRO A 1 99 ? 9.792 3.106 5.475 1.00 93.00 99 PRO A O 1
ATOM 769 N N . ALA A 1 100 ? 7.871 3.235 4.333 1.00 94.81 100 ALA A N 1
ATOM 770 C CA . ALA A 1 100 ? 7.078 3.808 5.413 1.00 94.81 100 ALA A CA 1
ATOM 771 C C . ALA A 1 100 ? 6.835 2.788 6.538 1.00 94.81 100 ALA A C 1
ATOM 773 O O . ALA A 1 100 ? 6.869 3.163 7.706 1.00 94.81 100 ALA A O 1
ATOM 774 N N . TYR A 1 101 ? 6.642 1.507 6.197 1.00 96.62 101 TYR A N 1
ATOM 775 C CA . TYR A 1 101 ? 6.580 0.423 7.180 1.00 96.62 101 TYR A CA 1
ATOM 776 C C . TYR A 1 101 ? 7.887 0.328 7.970 1.00 96.62 101 TYR A C 1
ATOM 778 O O . TYR A 1 101 ? 7.860 0.490 9.185 1.00 96.62 101 TYR A O 1
ATOM 786 N N . PHE A 1 102 ? 9.021 0.147 7.284 1.00 95.06 102 PHE A N 1
ATOM 787 C CA . PHE A 1 102 ? 10.310 -0.062 7.951 1.00 95.06 102 PHE A CA 1
ATOM 788 C C . PHE A 1 102 ? 10.754 1.149 8.778 1.00 95.06 102 PHE A C 1
ATOM 790 O O . PHE A 1 102 ? 11.201 0.990 9.909 1.00 95.06 102 PHE A O 1
ATOM 797 N N . ALA A 1 103 ? 10.542 2.367 8.271 1.00 94.69 103 ALA A N 1
ATOM 798 C CA . ALA A 1 103 ? 10.849 3.582 9.022 1.00 94.69 103 ALA A CA 1
ATOM 799 C C . ALA A 1 103 ? 10.000 3.741 10.295 1.00 94.69 103 ALA A C 1
ATOM 801 O O . ALA A 1 103 ? 10.422 4.415 11.229 1.00 94.69 103 ALA A O 1
ATOM 802 N N . ALA A 1 104 ? 8.789 3.177 10.329 1.00 95.56 104 ALA A N 1
ATOM 803 C CA . ALA A 1 104 ? 7.910 3.251 11.490 1.00 95.56 104 ALA A CA 1
ATOM 804 C C . ALA A 1 104 ? 8.117 2.088 12.461 1.00 95.56 104 ALA A C 1
ATOM 806 O O . ALA A 1 104 ? 8.031 2.305 13.664 1.00 95.56 104 ALA A O 1
ATOM 807 N N . SER A 1 105 ? 8.390 0.879 11.958 1.00 94.25 105 SER A N 1
ATOM 808 C CA . SER A 1 105 ? 8.514 -0.336 12.774 1.00 94.25 105 SER A CA 1
ATOM 809 C C . SER A 1 105 ? 9.676 -0.295 13.762 1.00 94.25 105 SER A C 1
ATOM 811 O O . SER A 1 105 ? 9.660 -1.019 14.750 1.00 94.25 105 SER A O 1
ATOM 813 N N . GLU A 1 106 ? 10.674 0.550 13.504 1.00 91.94 106 GLU A N 1
ATOM 814 C CA . GLU A 1 106 ? 11.842 0.737 14.370 1.00 91.94 106 GLU A CA 1
ATOM 815 C C . GLU A 1 106 ? 11.635 1.805 15.457 1.00 91.94 106 GLU A C 1
ATOM 817 O O . GLU A 1 106 ? 12.484 1.971 16.332 1.00 91.94 106 GLU A O 1
ATOM 822 N N . LEU A 1 107 ? 10.523 2.547 15.420 1.00 94.88 107 LEU A N 1
ATOM 823 C CA . LEU A 1 107 ? 10.262 3.613 16.381 1.00 94.88 107 LEU A CA 1
ATOM 824 C C . LEU A 1 107 ? 9.571 3.110 17.648 1.00 94.88 107 LEU A C 1
ATOM 826 O O . LEU A 1 107 ? 8.652 2.286 17.617 1.00 94.88 107 LEU A O 1
ATOM 830 N N . GLU A 1 108 ? 9.941 3.723 18.773 1.00 92.94 108 GLU A N 1
ATOM 831 C CA . GLU A 1 108 ? 9.199 3.588 20.021 1.00 92.94 108 GLU A CA 1
ATOM 832 C C . GLU A 1 108 ? 7.735 4.025 19.819 1.00 92.94 108 GLU A C 1
ATOM 834 O O . GLU A 1 108 ? 7.438 5.052 19.203 1.00 92.94 108 GLU A O 1
ATOM 839 N N . GLY A 1 109 ? 6.798 3.213 20.314 1.00 92.81 109 GLY A N 1
ATOM 840 C CA . GLY A 1 109 ? 5.361 3.443 20.153 1.00 92.81 109 GLY A CA 1
ATOM 841 C C . GLY A 1 109 ? 4.743 2.844 18.884 1.00 92.81 109 GLY A C 1
ATOM 842 O O . GLY A 1 109 ? 3.524 2.934 18.727 1.00 92.81 109 GLY A O 1
ATOM 843 N N . PHE A 1 110 ? 5.518 2.191 18.007 1.00 95.81 110 PHE A N 1
ATOM 844 C CA . PHE A 1 110 ? 4.953 1.449 16.874 1.00 95.81 110 PHE A CA 1
ATOM 845 C C . PHE A 1 110 ? 4.020 0.327 17.323 1.00 95.81 110 PHE A C 1
ATOM 847 O O . PHE A 1 110 ? 2.887 0.265 16.857 1.00 95.81 110 PHE A O 1
ATOM 854 N N . GLU A 1 111 ? 4.446 -0.513 18.269 1.00 94.00 111 GLU A N 1
ATOM 855 C CA . GLU A 1 111 ? 3.613 -1.607 18.787 1.00 94.00 111 GLU A CA 1
ATOM 856 C C . GLU A 1 111 ? 2.295 -1.101 19.387 1.00 94.00 111 GLU A C 1
ATOM 858 O O . GLU A 1 111 ? 1.238 -1.701 19.197 1.00 94.00 111 GLU A O 1
ATOM 863 N N . GLU A 1 112 ? 2.339 0.033 20.090 1.00 93.94 112 GLU A N 1
ATOM 864 C CA . GLU A 1 112 ? 1.147 0.678 20.637 1.00 93.94 112 GLU A CA 1
ATOM 865 C C . GLU A 1 112 ? 0.237 1.200 19.518 1.00 93.94 112 GLU A C 1
ATOM 867 O O . GLU A 1 112 ? -0.969 0.946 19.530 1.00 93.94 112 GLU A O 1
ATOM 872 N N . ALA A 1 113 ? 0.809 1.885 18.525 1.00 94.06 113 ALA A N 1
ATOM 873 C CA . ALA A 1 113 ? 0.071 2.402 17.379 1.00 94.06 113 ALA A CA 1
ATOM 874 C C . ALA A 1 113 ? -0.510 1.280 16.502 1.00 94.06 113 ALA A C 1
ATOM 876 O O . ALA A 1 113 ? -1.580 1.461 15.932 1.00 94.06 113 ALA A O 1
ATOM 877 N N . ALA A 1 114 ? 0.158 0.130 16.416 1.00 94.56 114 ALA A N 1
ATOM 878 C CA . ALA A 1 114 ? -0.271 -1.053 15.675 1.00 94.56 114 ALA A CA 1
ATOM 879 C C . ALA A 1 114 ? -1.312 -1.893 16.431 1.00 94.56 114 ALA A C 1
ATOM 881 O O . ALA A 1 114 ? -2.033 -2.686 15.823 1.00 94.56 114 ALA A O 1
ATOM 882 N N . ARG A 1 115 ? -1.417 -1.737 17.755 1.00 93.12 115 ARG A N 1
ATOM 883 C CA . ARG A 1 115 ? -2.289 -2.563 18.597 1.00 93.12 115 ARG A CA 1
ATOM 884 C C . ARG A 1 115 ? -3.742 -2.503 18.130 1.00 93.12 115 ARG A C 1
ATOM 886 O O . ARG A 1 115 ? -4.292 -1.421 17.925 1.00 93.12 115 ARG A O 1
ATOM 893 N N . GLY A 1 116 ? -4.369 -3.673 18.001 1.00 92.88 116 GLY A N 1
ATOM 894 C CA . GLY A 1 116 ? -5.767 -3.799 17.581 1.00 92.88 116 GLY A CA 1
ATOM 895 C C . GLY A 1 116 ? -6.024 -3.456 16.111 1.00 92.88 116 GLY A C 1
ATOM 896 O O . GLY A 1 116 ? -7.182 -3.322 15.725 1.00 92.88 116 GLY A O 1
ATOM 897 N N . ARG A 1 117 ? -4.969 -3.307 15.300 1.00 95.44 117 ARG A N 1
ATOM 898 C CA . ARG A 1 117 ? -5.042 -3.021 13.866 1.00 95.44 117 ARG A CA 1
ATOM 899 C C . ARG A 1 117 ? -4.343 -4.118 13.079 1.00 95.44 117 ARG A C 1
ATOM 901 O O . ARG A 1 117 ? -3.433 -4.780 13.572 1.00 95.44 117 ARG A O 1
ATOM 908 N N . GLU A 1 118 ? -4.756 -4.266 11.833 1.00 98.19 118 GLU A N 1
ATOM 909 C CA . GLU A 1 118 ? -4.040 -5.041 10.832 1.00 98.19 118 GLU A CA 1
ATOM 910 C C . GLU A 1 118 ? -3.154 -4.096 10.015 1.00 98.19 118 GLU A C 1
ATOM 912 O O . GLU A 1 118 ? -3.646 -3.146 9.402 1.00 98.19 118 GLU A O 1
ATOM 917 N N . ILE A 1 119 ? -1.846 -4.339 10.001 1.00 98.44 119 ILE A N 1
ATOM 918 C CA . ILE A 1 119 ? -0.893 -3.588 9.181 1.00 98.44 119 ILE A CA 1
ATOM 919 C C . ILE A 1 119 ? -0.474 -4.456 8.003 1.00 98.44 119 ILE A C 1
ATOM 921 O O . ILE A 1 119 ? 0.059 -5.537 8.206 1.00 98.44 119 ILE A O 1
ATOM 925 N N . ARG A 1 120 ? -0.669 -3.990 6.771 1.00 98.56 120 ARG A N 1
ATOM 926 C CA . ARG A 1 120 ? -0.274 -4.713 5.556 1.00 98.56 120 ARG A CA 1
ATOM 927 C C . ARG A 1 120 ? 0.861 -4.004 4.838 1.00 98.56 120 ARG A C 1
ATOM 929 O O . ARG A 1 120 ? 0.871 -2.777 4.750 1.00 98.56 120 ARG A O 1
ATOM 936 N N . TYR A 1 121 ? 1.783 -4.766 4.270 1.00 98.12 121 TYR A N 1
ATOM 937 C CA . TYR A 1 121 ? 2.881 -4.233 3.466 1.00 98.12 121 TYR A CA 1
ATOM 938 C C . TYR A 1 121 ? 3.363 -5.278 2.456 1.00 98.12 121 TYR A C 1
ATOM 940 O O . TYR A 1 121 ? 3.062 -6.466 2.564 1.00 98.12 121 TYR A O 1
ATOM 948 N N . ALA A 1 122 ? 4.086 -4.822 1.437 1.00 97.25 122 ALA A N 1
ATOM 949 C CA . ALA A 1 122 ? 4.686 -5.682 0.424 1.00 97.25 122 ALA A CA 1
ATOM 950 C C . ALA A 1 122 ? 6.209 -5.601 0.515 1.00 97.25 122 ALA A C 1
ATOM 952 O O . ALA A 1 122 ? 6.754 -4.523 0.748 1.00 97.25 122 ALA A O 1
ATOM 953 N N . VAL A 1 123 ? 6.907 -6.708 0.290 1.00 95.38 123 VAL A N 1
ATOM 954 C CA . VAL A 1 123 ? 8.372 -6.731 0.204 1.00 95.38 123 VAL A CA 1
ATOM 955 C C . VAL A 1 123 ? 8.773 -7.564 -0.998 1.00 95.38 123 VAL A C 1
ATOM 957 O O . VAL A 1 123 ? 8.207 -8.623 -1.253 1.00 95.38 123 VAL A O 1
ATOM 960 N N . ARG A 1 124 ? 9.767 -7.089 -1.746 1.00 93.50 124 ARG A N 1
ATOM 961 C CA . ARG A 1 124 ? 10.447 -7.906 -2.744 1.00 93.50 124 ARG A CA 1
ATOM 962 C C . ARG A 1 124 ? 11.755 -8.413 -2.145 1.00 93.50 124 ARG A C 1
ATOM 964 O O . ARG A 1 124 ? 12.777 -7.742 -2.258 1.00 93.50 124 ARG A O 1
ATOM 971 N N . GLU A 1 125 ? 11.701 -9.575 -1.504 1.00 89.12 125 GLU A N 1
ATOM 972 C CA . GLU A 1 125 ? 12.874 -10.229 -0.902 1.00 89.12 125 GLU A CA 1
ATOM 973 C C . GLU A 1 125 ? 13.756 -10.904 -1.959 1.00 89.12 125 GLU A C 1
ATOM 975 O O . GLU A 1 125 ? 14.976 -10.962 -1.816 1.00 89.12 125 GLU A O 1
ATOM 980 N N . VAL A 1 126 ? 13.148 -11.371 -3.056 1.00 89.38 126 VAL A N 1
ATOM 981 C CA . VAL A 1 126 ? 13.849 -11.978 -4.193 1.00 89.38 126 VAL A CA 1
ATOM 982 C C . VAL A 1 126 ? 13.465 -11.282 -5.504 1.00 89.38 126 VAL A C 1
ATOM 984 O O . VAL A 1 126 ? 12.310 -10.892 -5.671 1.00 89.38 126 VAL A O 1
ATOM 987 N N . PRO A 1 127 ? 14.377 -11.135 -6.487 1.00 83.81 127 PRO A N 1
ATOM 988 C CA . PRO A 1 127 ? 14.164 -10.266 -7.653 1.00 83.81 127 PRO A CA 1
ATOM 989 C C . PRO A 1 127 ? 12.892 -10.517 -8.480 1.00 83.81 127 PRO A C 1
ATOM 991 O O . PRO A 1 127 ? 12.413 -9.602 -9.148 1.00 83.81 127 PRO A O 1
ATOM 994 N N . GLY A 1 128 ? 12.360 -11.742 -8.459 1.00 92.94 128 GLY A N 1
ATOM 995 C CA . GLY A 1 128 ? 11.216 -12.165 -9.269 1.00 92.94 128 GLY A CA 1
ATOM 996 C C . GLY A 1 128 ? 9.888 -12.278 -8.523 1.00 92.94 128 GLY A C 1
ATOM 997 O O . GLY A 1 128 ? 8.922 -12.735 -9.131 1.00 92.94 128 GLY A O 1
ATOM 998 N N . GLU A 1 129 ? 9.813 -11.915 -7.241 1.00 95.94 129 GLU A N 1
ATOM 999 C CA . GLU A 1 129 ? 8.612 -12.152 -6.434 1.00 95.94 129 GLU A CA 1
ATOM 1000 C C . GLU A 1 129 ? 8.377 -11.051 -5.399 1.00 95.94 129 GLU A C 1
ATOM 1002 O O . GLU A 1 129 ? 9.286 -10.656 -4.673 1.00 95.94 129 GLU A O 1
ATOM 1007 N N . ILE A 1 130 ? 7.139 -10.558 -5.337 1.00 96.94 130 ILE A N 1
ATOM 1008 C CA . ILE A 1 130 ? 6.676 -9.636 -4.299 1.00 96.94 130 ILE A CA 1
ATOM 1009 C C . ILE A 1 130 ? 5.836 -10.433 -3.306 1.00 96.94 130 ILE A C 1
ATOM 1011 O O . ILE A 1 130 ? 4.783 -10.950 -3.678 1.00 96.94 130 ILE A O 1
ATOM 1015 N N . THR A 1 131 ? 6.267 -10.488 -2.053 1.00 97.81 131 THR A N 1
ATOM 1016 C CA . THR A 1 131 ? 5.536 -11.124 -0.955 1.00 97.81 131 THR A CA 1
ATOM 1017 C C . THR A 1 131 ? 4.695 -10.085 -0.221 1.00 97.81 131 THR A C 1
ATOM 1019 O O . THR A 1 131 ? 5.134 -8.958 0.023 1.00 97.81 131 THR A O 1
ATOM 1022 N N . TYR A 1 132 ? 3.470 -10.461 0.124 1.00 98.19 132 TYR A N 1
ATOM 1023 C CA . TYR A 1 132 ? 2.515 -9.649 0.865 1.00 98.19 132 TYR A CA 1
ATOM 1024 C C . TYR A 1 132 ? 2.448 -10.136 2.308 1.00 98.19 132 TYR A C 1
ATOM 1026 O O . TYR A 1 132 ? 2.227 -11.323 2.549 1.00 98.19 132 TYR A O 1
ATOM 1034 N N . TYR A 1 133 ? 2.593 -9.220 3.257 1.00 98.31 133 TYR A N 1
ATOM 1035 C CA . TYR A 1 133 ? 2.568 -9.514 4.684 1.00 98.31 133 TYR A CA 1
ATOM 1036 C C . TYR A 1 133 ? 1.421 -8.779 5.362 1.00 98.31 133 TYR A C 1
ATOM 1038 O O . TYR A 1 133 ? 1.055 -7.668 4.961 1.00 98.31 133 TYR A O 1
ATOM 1046 N N . LYS A 1 134 ? 0.915 -9.381 6.437 1.00 97.69 134 LYS A N 1
ATOM 1047 C CA . LYS A 1 134 ? 0.112 -8.707 7.454 1.00 97.69 134 LYS A CA 1
ATOM 1048 C C . LYS A 1 134 ? 0.783 -8.855 8.815 1.00 97.69 134 LYS A C 1
ATOM 1050 O O . LYS A 1 134 ? 1.285 -9.922 9.145 1.00 97.69 134 LYS A O 1
ATOM 1055 N N . LEU A 1 135 ? 0.761 -7.790 9.597 1.00 97.06 135 LEU A N 1
ATOM 1056 C CA . LEU A 1 135 ? 1.086 -7.763 11.012 1.00 97.06 135 LEU A CA 1
ATOM 1057 C C . LEU A 1 135 ? -0.219 -7.531 11.776 1.00 97.06 135 LEU A C 1
ATOM 1059 O O . LEU A 1 135 ? -0.886 -6.516 11.564 1.00 97.06 135 LEU A O 1
ATOM 1063 N N . ALA A 1 136 ? -0.580 -8.455 12.660 1.00 93.81 136 ALA A N 1
ATOM 1064 C CA . ALA A 1 136 ? -1.741 -8.331 13.533 1.00 93.81 136 ALA A CA 1
ATOM 1065 C C . ALA A 1 136 ? -1.402 -8.899 14.913 1.00 93.81 136 ALA A C 1
ATOM 1067 O O . ALA A 1 136 ? -0.835 -9.978 15.025 1.00 93.81 136 ALA A O 1
ATOM 1068 N N . ASN A 1 137 ? -1.740 -8.166 15.977 1.00 87.44 137 ASN A N 1
ATOM 1069 C CA . ASN A 1 137 ? -1.487 -8.582 17.366 1.00 87.44 137 ASN A CA 1
ATOM 1070 C C . ASN A 1 137 ? -0.022 -8.973 17.667 1.00 87.44 137 ASN A C 1
ATOM 1072 O O . ASN A 1 137 ? 0.226 -9.815 18.522 1.00 87.44 137 ASN A O 1
ATOM 1076 N N . GLY A 1 138 ? 0.943 -8.345 16.985 1.00 87.31 138 GLY A N 1
ATOM 1077 C CA . GLY A 1 138 ? 2.374 -8.632 17.152 1.00 87.31 138 GLY A CA 1
ATOM 1078 C C . GLY A 1 138 ? 2.893 -9.807 16.318 1.00 87.31 138 GLY A C 1
ATOM 1079 O O . GLY A 1 138 ? 4.094 -10.057 16.320 1.00 87.31 138 GLY A O 1
ATOM 1080 N N . GLU A 1 139 ? 2.028 -10.493 15.569 1.00 92.88 139 GLU A N 1
ATOM 1081 C CA . GLU A 1 139 ? 2.405 -11.617 14.714 1.00 92.88 139 GLU A CA 1
ATOM 1082 C C . GLU A 1 139 ? 2.414 -11.209 13.239 1.00 92.88 139 GLU A C 1
ATOM 1084 O O . GLU A 1 139 ? 1.482 -10.567 12.747 1.00 92.88 139 GLU A O 1
ATOM 1089 N N . VAL A 1 140 ? 3.487 -11.581 12.536 1.00 96.00 140 VAL A N 1
ATOM 1090 C CA . VAL A 1 140 ? 3.636 -11.371 11.092 1.00 96.00 140 VAL A CA 1
ATOM 1091 C C . VAL A 1 140 ? 3.249 -12.649 10.357 1.00 96.00 140 VAL A C 1
ATOM 1093 O O . VAL A 1 140 ? 3.815 -13.712 10.597 1.00 96.00 140 VAL A O 1
ATOM 1096 N N . GLU A 1 141 ? 2.327 -12.529 9.408 1.00 96.94 141 GLU A N 1
ATOM 1097 C CA . GLU A 1 141 ? 1.864 -13.617 8.552 1.00 96.94 141 GLU A CA 1
ATOM 1098 C C . GLU A 1 141 ? 2.028 -13.258 7.070 1.00 96.94 141 GLU A C 1
ATOM 1100 O O . GLU A 1 141 ? 1.818 -12.116 6.651 1.00 96.94 141 GLU A O 1
ATOM 1105 N N . VAL A 1 142 ? 2.338 -14.264 6.250 1.00 96.94 142 VAL A N 1
ATOM 1106 C CA . VAL A 1 142 ? 2.351 -14.137 4.788 1.00 96.94 142 VAL A CA 1
ATOM 1107 C C . VAL A 1 142 ? 0.919 -14.244 4.263 1.00 96.94 142 VAL A C 1
ATOM 1109 O O . VAL A 1 142 ? 0.257 -15.263 4.438 1.00 96.94 142 VAL A O 1
ATOM 1112 N N . MET A 1 143 ? 0.446 -13.199 3.586 1.00 96.81 143 MET A N 1
ATOM 1113 C CA . MET A 1 143 ? -0.862 -13.177 2.920 1.00 96.81 143 MET A CA 1
ATOM 1114 C C . MET A 1 143 ? -0.827 -13.850 1.544 1.00 96.81 143 MET A C 1
ATOM 1116 O O . MET A 1 143 ? -1.849 -14.322 1.050 1.00 96.81 143 MET A O 1
ATOM 1120 N N . GLY A 1 144 ? 0.340 -13.865 0.902 1.00 95.81 144 GLY A N 1
ATOM 1121 C CA . GLY A 1 144 ? 0.541 -14.438 -0.423 1.00 95.81 144 GLY A CA 1
ATOM 1122 C C . GLY A 1 144 ? 1.757 -13.838 -1.116 1.00 95.81 144 GLY A C 1
ATOM 1123 O O . GLY A 1 144 ? 2.477 -13.025 -0.539 1.00 95.81 144 GLY A O 1
ATOM 1124 N N . ALA A 1 145 ? 1.968 -14.223 -2.370 1.00 95.75 145 ALA A N 1
ATOM 1125 C CA . ALA A 1 145 ? 3.058 -13.707 -3.185 1.00 95.75 145 ALA A CA 1
ATOM 1126 C C . ALA A 1 145 ? 2.635 -13.549 -4.649 1.00 95.75 145 ALA A C 1
ATOM 1128 O O . ALA A 1 145 ? 1.822 -14.319 -5.169 1.00 95.75 145 ALA A O 1
ATOM 1129 N N . LYS A 1 146 ? 3.212 -12.555 -5.325 1.00 95.44 146 LYS A N 1
ATOM 1130 C CA . LYS A 1 146 ? 3.064 -12.305 -6.759 1.00 95.44 146 LYS A CA 1
ATOM 1131 C C . LYS A 1 146 ? 4.395 -12.554 -7.454 1.00 95.44 146 LYS A C 1
ATOM 1133 O O . LYS A 1 146 ? 5.348 -11.795 -7.279 1.00 95.44 146 LYS A O 1
ATOM 1138 N N . ARG A 1 147 ? 4.423 -13.564 -8.325 1.00 96.38 147 ARG A N 1
ATOM 1139 C CA . ARG A 1 147 ? 5.523 -13.751 -9.276 1.00 96.38 147 ARG A CA 1
ATOM 1140 C C . ARG A 1 147 ? 5.469 -12.679 -10.353 1.00 96.38 147 ARG A C 1
ATOM 1142 O O . ARG A 1 147 ? 4.433 -12.471 -10.981 1.00 96.38 147 ARG A O 1
ATOM 1149 N N . LEU A 1 148 ? 6.601 -12.028 -10.571 1.00 96.44 148 LEU A N 1
ATOM 1150 C CA . LEU A 1 148 ? 6.762 -10.990 -11.573 1.00 96.44 148 LEU A CA 1
ATOM 1151 C C . LEU A 1 148 ? 7.019 -11.615 -12.941 1.00 96.44 148 LEU A C 1
ATOM 1153 O O . LEU A 1 148 ? 7.915 -12.448 -13.110 1.00 96.44 148 LEU A O 1
ATOM 1157 N N . SER A 1 149 ? 6.272 -11.160 -13.938 1.00 96.56 149 SER A N 1
ATOM 1158 C CA . SER A 1 149 ? 6.538 -11.470 -15.339 1.00 96.56 149 SER A CA 1
ATOM 1159 C C . SER A 1 149 ? 7.900 -10.926 -15.784 1.00 96.56 149 SER A C 1
ATOM 1161 O O . SER A 1 149 ? 8.462 -10.007 -15.183 1.00 96.56 149 SER A O 1
ATOM 1163 N N . SER A 1 150 ? 8.425 -11.445 -16.896 1.00 96.44 150 SER A N 1
ATOM 1164 C CA . SER A 1 150 ? 9.690 -10.964 -17.469 1.0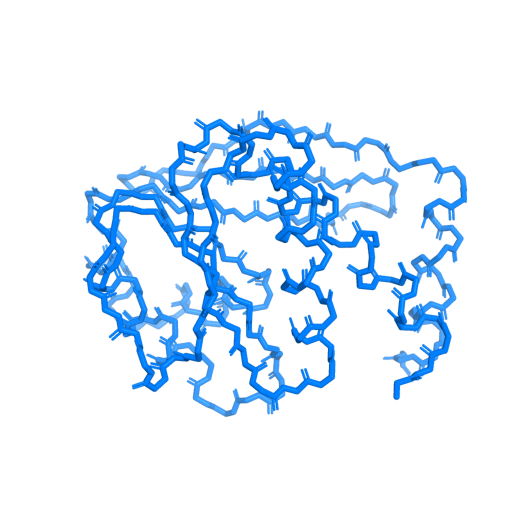0 96.44 150 SER A CA 1
ATOM 1165 C C . SER A 1 150 ? 9.673 -9.462 -17.773 1.00 96.44 150 SER A C 1
ATOM 1167 O O . SER A 1 150 ? 10.705 -8.802 -17.652 1.00 96.44 150 SER A O 1
ATOM 1169 N N . TYR A 1 151 ? 8.508 -8.917 -18.138 1.00 96.12 151 TYR A N 1
ATOM 1170 C CA . TYR A 1 151 ? 8.346 -7.492 -18.415 1.00 96.12 151 TYR A CA 1
ATOM 1171 C C . TYR A 1 151 ? 8.331 -6.646 -17.137 1.00 96.12 151 TYR A C 1
ATOM 1173 O O . TYR A 1 151 ? 8.999 -5.618 -17.075 1.00 96.12 151 TYR A O 1
ATOM 1181 N N . GLU A 1 152 ? 7.647 -7.097 -16.086 1.00 96.50 152 GLU A N 1
ATOM 1182 C CA . GLU A 1 152 ? 7.664 -6.407 -14.789 1.00 96.50 152 GLU A CA 1
ATOM 1183 C C . GLU A 1 152 ? 9.073 -6.397 -14.184 1.00 96.50 152 GLU A C 1
ATOM 1185 O O . GLU A 1 152 ? 9.539 -5.361 -13.716 1.00 96.50 152 GLU A O 1
ATOM 1190 N N . GLN A 1 153 ? 9.802 -7.511 -14.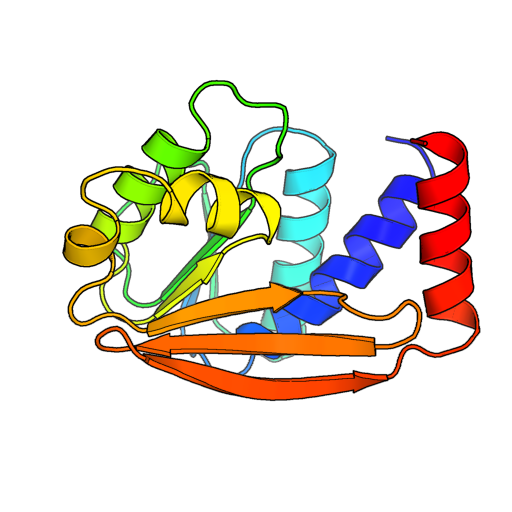284 1.00 95.88 153 GLN A N 1
ATOM 1191 C CA . GLN A 1 153 ? 11.205 -7.566 -13.865 1.00 95.88 153 GLN A CA 1
ATOM 1192 C C . GLN A 1 153 ? 12.097 -6.614 -14.677 1.00 95.88 153 GLN A C 1
ATOM 1194 O O . GLN A 1 153 ? 13.036 -6.039 -14.131 1.00 95.88 153 GLN A O 1
ATOM 1199 N N . LEU A 1 154 ? 11.824 -6.429 -15.976 1.00 95.06 154 LEU A N 1
ATOM 1200 C CA . LEU A 1 154 ? 12.541 -5.453 -16.802 1.00 95.06 154 LEU A CA 1
ATOM 1201 C C . LEU A 1 154 ? 12.304 -4.021 -16.306 1.00 95.06 154 LEU A C 1
ATOM 1203 O O . LEU A 1 154 ? 13.272 -3.278 -16.169 1.00 95.06 154 LEU A O 1
ATOM 1207 N N . ILE A 1 155 ? 11.054 -3.655 -16.001 1.00 95.38 155 ILE A N 1
ATOM 1208 C CA . ILE A 1 155 ? 10.712 -2.333 -15.449 1.00 95.38 155 ILE A CA 1
ATOM 1209 C C . ILE A 1 155 ? 11.503 -2.066 -14.164 1.00 95.38 155 ILE A C 1
ATOM 1211 O O . ILE A 1 155 ? 12.081 -0.991 -14.019 1.00 95.38 155 ILE A O 1
ATOM 1215 N N . MET A 1 156 ? 11.567 -3.047 -13.257 1.00 92.31 156 MET A N 1
ATOM 1216 C CA . MET A 1 156 ? 12.318 -2.910 -12.006 1.00 92.31 156 MET A CA 1
ATOM 1217 C C . MET A 1 156 ? 13.810 -2.683 -12.248 1.00 92.31 156 MET A C 1
ATOM 1219 O O . MET A 1 156 ? 14.362 -1.721 -11.727 1.00 92.31 156 MET A O 1
ATOM 1223 N N . ARG A 1 157 ? 14.445 -3.514 -13.085 1.00 92.50 157 ARG A N 1
ATOM 1224 C CA . ARG A 1 157 ? 15.879 -3.380 -13.391 1.00 92.50 157 ARG A CA 1
ATOM 1225 C C . ARG A 1 157 ? 16.224 -2.035 -14.027 1.00 92.50 157 ARG A C 1
ATOM 1227 O O . ARG A 1 157 ? 17.280 -1.491 -13.737 1.00 92.50 157 ARG A O 1
ATOM 1234 N N . MET A 1 158 ? 15.356 -1.513 -14.897 1.00 92.38 158 MET A N 1
ATOM 1235 C CA . MET A 1 158 ? 15.554 -0.190 -15.498 1.00 92.38 158 MET A CA 1
ATOM 1236 C C . MET A 1 158 ? 15.543 0.910 -14.434 1.00 92.38 158 MET A C 1
ATOM 1238 O O . MET A 1 158 ? 16.441 1.740 -14.418 1.00 92.38 158 MET A O 1
ATOM 1242 N N . TYR A 1 159 ? 14.561 0.886 -13.528 1.00 91.56 159 TYR A N 1
ATOM 1243 C CA . TYR A 1 159 ? 14.487 1.857 -12.438 1.00 91.56 159 TYR A CA 1
ATOM 1244 C C . TYR A 1 159 ? 15.698 1.759 -11.501 1.00 91.56 159 TYR A C 1
ATOM 1246 O O . TYR A 1 159 ? 16.310 2.773 -11.180 1.00 91.56 159 TYR A O 1
ATOM 1254 N N . GLU A 1 160 ? 16.074 0.541 -11.103 1.00 89.50 160 GLU A N 1
ATOM 1255 C CA . GLU A 1 160 ? 17.224 0.285 -10.229 1.00 89.50 160 GLU A CA 1
ATOM 1256 C C . GLU A 1 160 ? 18.539 0.771 -10.847 1.00 89.50 160 GLU A C 1
ATOM 1258 O O . GLU A 1 160 ? 19.325 1.402 -10.155 1.00 89.50 160 GLU A O 1
ATOM 1263 N N . ALA A 1 161 ? 18.768 0.547 -12.144 1.00 89.94 161 ALA A N 1
ATOM 1264 C CA . ALA A 1 161 ? 19.994 0.978 -12.818 1.00 89.94 161 ALA A CA 1
ATOM 1265 C C . ALA A 1 161 ? 20.187 2.507 -12.838 1.00 89.94 161 ALA A C 1
ATOM 1267 O O . ALA A 1 161 ? 21.315 2.979 -12.941 1.00 89.94 161 ALA A O 1
ATOM 1268 N N . GLU A 1 162 ? 19.102 3.274 -12.751 1.00 88.50 162 GLU A N 1
ATOM 1269 C CA . GLU A 1 162 ? 19.127 4.741 -12.741 1.00 88.50 162 GLU A CA 1
ATOM 1270 C C . GLU A 1 162 ? 19.238 5.335 -11.326 1.00 88.50 162 GLU A C 1
ATOM 1272 O O . GLU A 1 162 ? 19.499 6.527 -11.187 1.00 88.50 162 GLU A O 1
ATOM 1277 N N . HIS A 1 163 ? 19.024 4.522 -10.284 1.00 81.81 163 HIS A N 1
ATOM 1278 C CA . HIS A 1 163 ? 18.927 4.961 -8.884 1.00 81.81 163 HIS A CA 1
ATOM 1279 C C . HIS A 1 163 ? 19.839 4.159 -7.932 1.00 81.81 163 HIS A C 1
ATOM 1281 O O . HIS A 1 163 ? 19.643 4.220 -6.715 1.00 81.81 163 HIS A O 1
ATOM 1287 N N . ALA A 1 164 ? 20.785 3.388 -8.482 1.00 68.44 164 ALA A N 1
ATOM 1288 C CA . ALA A 1 164 ? 21.804 2.625 -7.756 1.00 68.44 164 ALA A CA 1
ATOM 1289 C C . ALA A 1 164 ? 23.045 3.462 -7.422 1.00 68.44 164 ALA A C 1
ATOM 1291 O O . ALA A 1 164 ? 23.369 4.394 -8.194 1.00 68.44 164 ALA A O 1
#

Radius of gyration: 14.97 Å; chains: 1; bounding box: 38×32×39 Å

Sequence (164 aa):
MESSELRYRSLLATAYWELTKDLDVLYIFYQQNESCVAMASAVAALRLASGLKTEAATPGEAREVDHGLVLAGPYRDDLGSLVLKMLRLIRKTAVLHTPAYFAASELEGFEEAARGREIRYAVREVPGEITYYKLANGEVEVMGAKRLSSYEQLIMRMYEAEHA